Protein AF-A0A8J6C311-F1 (afdb_monomer_lite)

Radius of gyration: 13.94 Å; chains: 1; bounding box: 32×35×41 Å

Foldseek 3Di:
DDDDLPPKDKAWDDWDPPPDPDFKTKTKIWTDPPDDPVSVCVCCCPVVVWAWPDKDKDWDQDVPGNVDIIIMIITITGDPPDD

InterPro domains:
  IPR012677 Nucleotide-binding alpha-beta plait domain superfamily [G3DSA:3.30.70.330] (3-82)
  IPR012678 Ribosomal protein uL23/eL15/eS24 core domain superfamily [SSF54189] (16-76)
  IPR013025 Large ribosomal subunit protein uL23-like [PF00276] (24-75)

pLDDT: mean 78.08, std 14.34, range [31.45, 91.69]

Organism: Diacronema lutheri (NCBI:txid2081491)

Structure (mmCIF, N/CA/C/O backbone):
data_AF-A0A8J6C311-F1
#
_entry.id   AF-A0A8J6C311-F1
#
loop_
_atom_site.group_PDB
_atom_site.id
_atom_site.type_symbol
_atom_site.label_atom_id
_atom_site.label_alt_id
_atom_site.label_comp_id
_atom_site.label_asym_id
_atom_site.label_entity_id
_atom_site.label_seq_id
_atom_site.pdbx_PDB_ins_code
_atom_site.Cartn_x
_atom_site.Cartn_y
_atom_site.Cartn_z
_atom_site.occupancy
_atom_site.B_iso_or_equiv
_atom_site.auth_seq_id
_atom_site.auth_comp_id
_atom_site.auth_asym_id
_atom_site.auth_atom_id
_atom_site.pdbx_PDB_model_num
ATOM 1 N N . MET A 1 1 ? -3.938 -21.040 -7.988 1.00 31.45 1 MET A N 1
ATOM 2 C CA . MET A 1 1 ? -4.987 -20.463 -7.114 1.00 31.45 1 MET A CA 1
ATOM 3 C C . MET A 1 1 ? -5.028 -18.954 -7.321 1.00 31.45 1 MET A C 1
ATOM 5 O O . MET A 1 1 ? -4.069 -18.285 -6.962 1.00 31.45 1 MET A O 1
ATOM 9 N N . VAL A 1 2 ? -6.090 -18.414 -7.924 1.00 40.62 2 VAL A N 1
ATOM 10 C CA . VAL A 1 2 ? -6.294 -16.960 -8.055 1.00 40.62 2 VAL A CA 1
ATOM 11 C C . VAL A 1 2 ? -7.034 -16.490 -6.803 1.00 40.62 2 VAL A C 1
ATOM 13 O O . VAL A 1 2 ? -8.229 -16.732 -6.665 1.00 40.62 2 VAL A O 1
ATOM 16 N N . ARG A 1 3 ? -6.327 -15.882 -5.841 1.00 51.97 3 ARG A N 1
ATOM 17 C CA . ARG A 1 3 ? -6.987 -15.172 -4.734 1.00 51.97 3 ARG A CA 1
ATOM 18 C C . ARG A 1 3 ? -7.675 -13.941 -5.326 1.00 51.97 3 ARG A C 1
ATOM 20 O O . ARG A 1 3 ? -6.991 -13.086 -5.887 1.00 51.97 3 ARG A O 1
ATOM 27 N N . LEU A 1 4 ? -9.004 -13.875 -5.222 1.00 56.78 4 LEU A N 1
ATOM 28 C CA . LEU A 1 4 ? -9.774 -12.660 -5.495 1.00 56.78 4 LEU A CA 1
ATOM 29 C C . LEU A 1 4 ? -9.165 -11.530 -4.663 1.00 56.78 4 LEU A C 1
ATOM 31 O O . LEU A 1 4 ? -9.067 -11.652 -3.441 1.00 56.78 4 LEU A O 1
ATOM 35 N N . ILE A 1 5 ? -8.701 -10.472 -5.327 1.00 57.47 5 ILE A N 1
ATOM 36 C CA . ILE A 1 5 ? -8.200 -9.284 -4.641 1.00 57.47 5 ILE A CA 1
ATOM 37 C C . ILE A 1 5 ? -9.408 -8.692 -3.905 1.00 57.47 5 ILE A C 1
ATOM 39 O O . ILE A 1 5 ? -10.395 -8.361 -4.566 1.00 57.47 5 ILE A O 1
ATOM 43 N N . PRO A 1 6 ? -9.396 -8.605 -2.564 1.00 60.94 6 PRO A N 1
ATOM 44 C CA . PRO A 1 6 ? -10.524 -8.044 -1.833 1.00 60.94 6 PRO A CA 1
ATOM 45 C C . PRO A 1 6 ? -10.780 -6.610 -2.311 1.00 60.94 6 PRO A C 1
ATOM 47 O O . PRO A 1 6 ? -9.833 -5.916 -2.686 1.00 60.94 6 PRO A O 1
ATOM 50 N N . ASN A 1 7 ? -12.039 -6.158 -2.281 1.00 66.88 7 ASN A N 1
ATOM 51 C CA . ASN A 1 7 ? -12.454 -4.789 -2.632 1.00 66.88 7 ASN A CA 1
ATOM 52 C C . ASN A 1 7 ? -11.950 -3.755 -1.600 1.00 66.88 7 ASN A C 1
ATOM 54 O O . ASN A 1 7 ? -12.729 -3.014 -1.000 1.00 66.88 7 ASN A O 1
ATOM 58 N N . PHE A 1 8 ? -10.640 -3.720 -1.360 1.00 68.81 8 PHE A N 1
ATOM 59 C CA . PHE A 1 8 ? -9.995 -2.773 -0.471 1.00 68.81 8 PHE A CA 1
ATOM 60 C C . PHE A 1 8 ? -10.039 -1.381 -1.087 1.00 68.81 8 PHE A C 1
ATOM 62 O O . PHE A 1 8 ? -9.616 -1.158 -2.224 1.00 68.81 8 PHE A O 1
ATOM 69 N N . ARG A 1 9 ? -10.506 -0.407 -0.308 1.00 73.81 9 ARG A N 1
ATOM 70 C CA . ARG A 1 9 ? -10.490 0.996 -0.726 1.00 73.81 9 ARG A CA 1
ATOM 71 C C . ARG A 1 9 ? -9.098 1.588 -0.514 1.00 73.81 9 ARG A C 1
ATOM 73 O O . ARG A 1 9 ? -8.796 2.104 0.559 1.00 73.81 9 ARG A O 1
ATOM 80 N N . VAL A 1 10 ? -8.263 1.535 -1.550 1.00 78.44 10 VAL A N 1
ATOM 81 C CA . VAL A 1 10 ? -6.948 2.192 -1.578 1.00 78.44 10 VAL A CA 1
ATOM 82 C C . VAL A 1 10 ? -7.089 3.573 -2.220 1.00 78.44 10 VAL A C 1
ATOM 84 O O . VAL A 1 10 ? -7.468 3.683 -3.383 1.00 78.44 10 VAL A O 1
ATOM 87 N N . LYS A 1 11 ? -6.798 4.642 -1.470 1.00 82.94 11 LYS A N 1
ATOM 88 C CA . LYS A 1 11 ? -6.826 6.026 -1.976 1.00 82.94 11 LYS A CA 1
ATOM 89 C C . LYS A 1 11 ? -5.430 6.629 -1.948 1.00 82.94 11 LYS A C 1
ATOM 91 O O . LYS A 1 11 ? -4.840 6.735 -0.879 1.00 82.94 11 LYS A O 1
ATOM 96 N N . MET A 1 12 ? -4.910 7.066 -3.088 1.00 81.62 12 MET A N 1
ATOM 97 C CA . MET A 1 12 ? -3.672 7.848 -3.127 1.00 81.62 12 MET A CA 1
ATOM 98 C C . MET A 1 12 ? -3.956 9.268 -2.617 1.00 81.62 12 MET A C 1
ATOM 100 O O . MET A 1 12 ? -4.926 9.890 -3.041 1.00 81.62 12 MET A O 1
ATOM 104 N N . VAL A 1 13 ? -3.150 9.761 -1.676 1.00 80.12 13 VAL A N 1
ATOM 105 C CA . VAL A 1 13 ? -3.322 11.099 -1.071 1.00 80.12 13 VAL A CA 1
ATOM 106 C C . VAL A 1 13 ? -2.223 12.053 -1.487 1.00 80.12 13 VAL A C 1
ATOM 108 O O . VAL A 1 13 ? -2.463 13.248 -1.623 1.00 80.12 13 VAL A O 1
ATOM 111 N N . HIS A 1 14 ? -1.014 11.536 -1.671 1.00 77.25 14 HIS A N 1
ATOM 112 C CA . HIS A 1 14 ? 0.118 12.354 -2.053 1.00 77.25 14 HIS A CA 1
ATOM 113 C C . HIS A 1 14 ? 1.084 11.534 -2.892 1.00 77.25 14 HIS A C 1
ATOM 115 O O . HIS A 1 14 ? 1.304 10.358 -2.601 1.00 77.25 14 HIS A O 1
ATOM 121 N N . HIS A 1 15 ? 1.642 12.152 -3.923 1.00 68.88 15 HIS A N 1
ATOM 122 C CA . HIS A 1 15 ? 2.611 11.529 -4.806 1.00 68.88 15 HIS A CA 1
ATOM 123 C C . HIS A 1 15 ? 3.807 12.467 -4.939 1.00 68.88 15 HIS A C 1
ATOM 125 O O . HIS A 1 15 ? 3.672 13.556 -5.497 1.00 68.88 15 HIS A O 1
ATOM 131 N N . GLU A 1 16 ? 4.967 12.046 -4.443 1.00 62.19 16 GLU A N 1
ATOM 132 C CA . GLU A 1 16 ? 6.210 12.800 -4.585 1.00 62.19 16 GLU A CA 1
ATOM 133 C C . GLU A 1 16 ? 7.016 12.197 -5.732 1.00 62.19 16 GLU A C 1
ATOM 135 O O . GLU A 1 16 ? 7.596 11.115 -5.627 1.00 62.19 16 GLU A O 1
ATOM 140 N N . PHE A 1 17 ? 7.047 12.911 -6.860 1.00 58.09 17 PHE A N 1
ATOM 141 C CA . PHE A 1 17 ? 8.009 12.638 -7.923 1.00 58.09 17 PHE A CA 1
ATOM 142 C C . PHE A 1 17 ? 9.343 13.278 -7.544 1.00 58.09 17 PHE A C 1
ATOM 144 O O . PHE A 1 17 ? 9.629 14.414 -7.926 1.00 58.09 17 PHE A O 1
ATOM 151 N N . VAL A 1 18 ? 10.180 12.558 -6.801 1.00 53.09 18 VAL A N 1
ATOM 152 C CA . VAL A 1 18 ? 11.561 12.997 -6.595 1.00 53.09 18 VAL A CA 1
ATOM 153 C C . VAL A 1 18 ? 12.344 12.659 -7.867 1.00 53.09 18 VAL A C 1
ATOM 155 O O . VAL A 1 18 ? 12.790 11.532 -8.064 1.00 53.09 18 VAL A O 1
ATOM 158 N N . ARG A 1 19 ? 12.478 13.633 -8.779 1.00 48.97 19 ARG A N 1
ATOM 159 C CA . ARG A 1 19 ? 13.291 13.528 -10.009 1.00 48.97 19 ARG A CA 1
ATOM 160 C C . ARG A 1 19 ? 14.798 13.583 -9.704 1.00 48.97 19 ARG A C 1
ATOM 162 O O . ARG A 1 19 ? 15.534 14.342 -10.326 1.00 48.97 19 ARG A O 1
ATOM 169 N N . THR A 1 20 ? 15.278 12.804 -8.742 1.00 47.69 20 THR A N 1
ATOM 170 C CA . THR A 1 20 ? 16.716 12.586 -8.551 1.00 47.69 20 THR A CA 1
ATOM 171 C C . THR A 1 20 ? 17.125 11.336 -9.316 1.00 47.69 20 THR A C 1
ATOM 173 O O . THR A 1 20 ? 16.513 10.283 -9.157 1.00 47.69 20 THR A O 1
ATOM 176 N N . PHE A 1 21 ? 18.122 11.489 -10.189 1.00 43.84 21 PHE A N 1
ATOM 177 C CA . PHE A 1 21 ? 18.727 10.458 -11.036 1.00 43.84 21 PHE A CA 1
ATOM 178 C C . PHE A 1 21 ? 18.828 9.100 -10.306 1.00 43.84 21 PHE A C 1
ATOM 180 O O . PHE A 1 21 ? 19.664 8.941 -9.421 1.00 43.84 21 PHE A O 1
ATOM 187 N N . GLY A 1 22 ? 17.948 8.145 -10.652 1.00 52.03 22 GLY A N 1
ATOM 188 C CA . GLY A 1 22 ? 17.860 6.828 -9.993 1.00 52.03 22 GLY A CA 1
ATOM 189 C C . GLY A 1 22 ? 16.467 6.394 -9.498 1.00 52.03 22 GLY A C 1
ATOM 190 O O . GLY A 1 22 ? 16.350 5.906 -8.383 1.00 52.03 22 GLY A O 1
ATOM 191 N N . HIS A 1 23 ? 15.416 6.575 -10.309 1.00 56.81 23 HIS A N 1
ATOM 192 C CA . HIS A 1 23 ? 14.121 5.853 -10.324 1.00 56.81 23 HIS A CA 1
ATOM 193 C C . HIS A 1 23 ? 13.467 5.345 -9.011 1.00 56.81 23 HIS A C 1
ATOM 195 O O . HIS A 1 23 ? 12.822 4.298 -9.030 1.00 56.81 23 HIS A O 1
ATOM 201 N N . ALA A 1 24 ? 13.527 6.065 -7.891 1.00 62.97 24 ALA A N 1
ATOM 202 C CA . ALA A 1 24 ? 12.701 5.760 -6.717 1.00 62.97 24 ALA A CA 1
ATOM 203 C C . ALA A 1 24 ? 11.514 6.733 -6.635 1.00 62.97 24 ALA A C 1
ATOM 205 O O . ALA A 1 24 ? 11.678 7.881 -6.229 1.00 62.97 24 ALA A O 1
ATOM 206 N N . ASN A 1 25 ? 10.313 6.282 -7.014 1.00 79.44 25 ASN A N 1
ATOM 207 C CA . ASN A 1 25 ? 9.085 7.047 -6.784 1.00 79.44 25 ASN A CA 1
ATOM 208 C C . ASN A 1 25 ? 8.543 6.725 -5.394 1.00 79.44 25 ASN A C 1
ATOM 210 O O . ASN A 1 25 ? 8.569 5.564 -4.981 1.00 79.44 25 ASN A O 1
ATOM 214 N N . SER A 1 26 ? 8.021 7.729 -4.692 1.00 84.44 26 SER A N 1
ATOM 215 C CA . SER A 1 26 ? 7.339 7.533 -3.415 1.00 84.44 26 SER A CA 1
ATOM 216 C C . SER A 1 26 ? 5.917 8.070 -3.494 1.00 84.44 26 SER A C 1
ATOM 218 O O . SER A 1 26 ? 5.675 9.197 -3.928 1.00 84.44 26 SER A O 1
ATOM 220 N N . ALA A 1 27 ? 4.953 7.261 -3.064 1.00 86.00 27 ALA A N 1
ATOM 221 C CA . ALA A 1 27 ? 3.567 7.679 -2.948 1.00 86.00 27 ALA A CA 1
ATOM 222 C C . ALA A 1 27 ? 2.975 7.288 -1.601 1.00 86.00 27 ALA A C 1
ATOM 224 O O . ALA A 1 27 ? 3.245 6.234 -1.028 1.00 86.00 27 ALA A O 1
ATOM 225 N N . THR A 1 28 ? 2.111 8.161 -1.110 1.00 87.62 28 THR A N 1
ATOM 226 C CA . THR A 1 28 ? 1.328 7.959 0.095 1.00 87.62 28 THR A CA 1
ATOM 227 C C . THR A 1 28 ? -0.081 7.514 -0.270 1.00 87.62 28 THR A C 1
ATOM 229 O O . THR A 1 28 ? -0.826 8.221 -0.953 1.00 87.62 28 THR A O 1
ATOM 232 N N . PHE A 1 29 ? -0.487 6.392 0.306 1.00 88.06 29 PHE A N 1
ATOM 233 C CA . PHE A 1 29 ? -1.815 5.817 0.204 1.00 88.06 29 PHE A CA 1
ATOM 234 C C . PHE A 1 29 ? -2.508 5.804 1.565 1.00 88.06 29 PHE A C 1
ATOM 236 O O . PHE A 1 29 ? -1.890 5.589 2.605 1.00 88.06 29 PHE A O 1
ATOM 243 N N . LEU A 1 30 ? -3.818 5.998 1.558 1.00 88.38 30 LEU A N 1
ATOM 244 C CA . LEU A 1 30 ? -4.704 5.595 2.635 1.00 88.38 30 LEU A CA 1
ATOM 245 C C . LEU A 1 30 ? -5.258 4.223 2.292 1.00 88.38 30 LEU A C 1
ATOM 247 O O . LEU A 1 30 ? -5.840 4.031 1.223 1.00 88.38 30 LEU A O 1
ATOM 251 N N . ILE A 1 31 ? -5.059 3.289 3.209 1.00 89.38 31 ILE A N 1
ATOM 252 C CA . ILE A 1 31 ? -5.497 1.907 3.085 1.00 89.38 31 ILE A CA 1
ATOM 253 C C . ILE A 1 31 ? -6.428 1.564 4.239 1.00 89.38 31 ILE A C 1
ATOM 255 O O . ILE A 1 31 ? -6.458 2.236 5.277 1.00 89.38 31 ILE A O 1
ATOM 259 N N . GLU A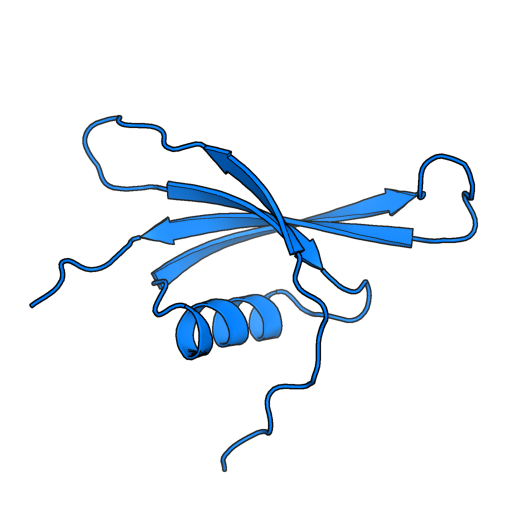 1 32 ? -7.187 0.489 4.075 1.00 85.81 32 GLU A N 1
ATOM 260 C CA . GLU A 1 32 ? -7.992 -0.026 5.172 1.00 85.81 32 GLU A CA 1
ATOM 261 C C . GLU A 1 32 ? -7.094 -0.528 6.314 1.00 85.81 32 GLU A C 1
ATOM 263 O O . GLU A 1 32 ? -6.060 -1.150 6.056 1.00 85.81 32 GLU A O 1
ATOM 268 N N . PRO A 1 33 ? -7.474 -0.321 7.589 1.00 84.69 33 PRO A N 1
ATOM 269 C CA . PRO A 1 33 ? -6.667 -0.758 8.731 1.00 84.69 33 PRO A CA 1
ATOM 270 C C . PRO A 1 33 ? -6.307 -2.250 8.7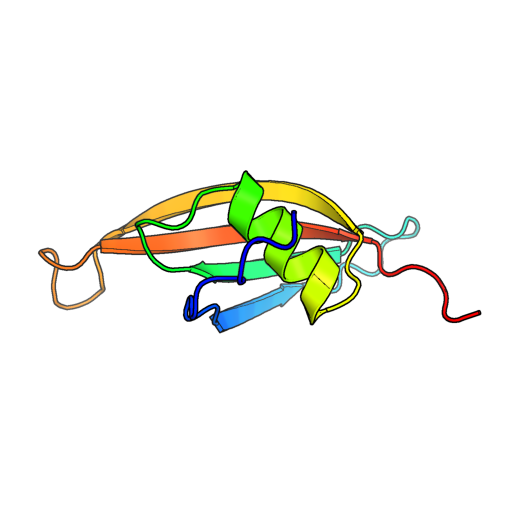11 1.00 84.69 33 PRO A C 1
ATOM 272 O O . PRO A 1 33 ? -5.213 -2.633 9.136 1.00 84.69 33 PRO A O 1
ATOM 275 N N . ARG A 1 34 ? -7.216 -3.072 8.167 1.00 85.75 34 ARG A N 1
ATOM 276 C CA . ARG A 1 34 ? -7.084 -4.530 8.039 1.00 85.75 34 ARG A CA 1
ATOM 277 C C . ARG A 1 34 ? -6.116 -4.966 6.935 1.00 85.75 34 ARG A C 1
ATOM 279 O O . ARG A 1 34 ? -5.631 -6.086 6.992 1.00 85.75 34 ARG A O 1
ATOM 286 N N . MET A 1 35 ? -5.807 -4.094 5.974 1.00 84.19 35 MET A N 1
ATOM 287 C CA . MET A 1 35 ? -4.950 -4.426 4.837 1.00 84.19 35 MET A CA 1
ATOM 288 C C . MET A 1 35 ? -3.489 -4.563 5.280 1.00 84.19 35 MET A C 1
ATOM 290 O O . MET A 1 35 ? -2.929 -3.677 5.939 1.00 84.19 35 MET A O 1
ATOM 294 N N . THR A 1 36 ? -2.851 -5.673 4.926 1.00 87.94 36 THR A N 1
ATOM 295 C CA . THR A 1 36 ? -1.444 -5.945 5.246 1.00 87.94 36 THR A CA 1
ATOM 296 C C . THR A 1 36 ? -0.488 -5.333 4.218 1.00 87.94 36 THR A C 1
ATOM 298 O O . THR A 1 36 ? -0.879 -4.960 3.112 1.00 87.94 36 THR A O 1
ATOM 301 N N . LYS A 1 37 ? 0.805 -5.233 4.564 1.00 89.94 37 LYS A N 1
ATOM 302 C CA . LYS A 1 37 ? 1.835 -4.760 3.620 1.00 89.94 37 LYS A CA 1
ATOM 303 C C . LYS A 1 37 ? 1.948 -5.673 2.395 1.00 89.94 37 LYS A C 1
ATOM 305 O O . LYS A 1 37 ? 2.149 -5.177 1.293 1.00 89.94 37 LYS A O 1
ATOM 310 N N . LEU A 1 38 ? 1.811 -6.987 2.593 1.00 90.19 38 LEU A N 1
ATOM 311 C CA . LEU A 1 38 ? 1.867 -7.975 1.516 1.00 90.19 38 LEU A CA 1
ATOM 312 C C . LEU A 1 38 ? 0.698 -7.792 0.543 1.00 90.19 38 LEU A C 1
ATOM 314 O O . LEU A 1 38 ? 0.920 -7.694 -0.659 1.00 90.19 38 LEU A O 1
ATOM 318 N N . GLU A 1 39 ? -0.523 -7.655 1.064 1.00 88.50 39 GLU A N 1
ATOM 319 C CA . GLU A 1 39 ? -1.710 -7.409 0.237 1.00 88.50 39 GLU A CA 1
ATOM 320 C C . GLU A 1 39 ? -1.617 -6.081 -0.513 1.00 88.50 39 GLU A C 1
ATOM 322 O O . GLU A 1 39 ? -1.955 -6.026 -1.691 1.00 88.50 39 GLU A O 1
ATOM 327 N N . LEU A 1 40 ? -1.119 -5.015 0.128 1.00 89.19 40 LEU A N 1
ATOM 328 C CA . LEU A 1 40 ? -0.900 -3.735 -0.551 1.00 89.19 40 LEU A CA 1
ATOM 329 C C . LEU A 1 40 ? 0.118 -3.866 -1.686 1.00 89.19 40 LEU A C 1
ATOM 331 O O . LEU A 1 40 ? -0.085 -3.302 -2.759 1.00 89.19 40 LEU A O 1
ATOM 335 N N . ARG A 1 41 ? 1.192 -4.632 -1.468 1.00 90.31 41 ARG A N 1
ATOM 336 C CA . ARG A 1 41 ? 2.197 -4.909 -2.496 1.00 90.31 41 ARG A CA 1
ATOM 337 C C . ARG A 1 41 ? 1.584 -5.618 -3.698 1.00 90.31 41 ARG A C 1
ATOM 339 O O . ARG A 1 41 ? 1.776 -5.177 -4.827 1.00 90.31 41 ARG A O 1
ATOM 346 N N . GLU A 1 42 ? 0.843 -6.696 -3.451 1.00 89.75 42 GLU A N 1
ATOM 347 C CA . GLU A 1 42 ? 0.173 -7.451 -4.510 1.00 89.75 42 GLU A CA 1
ATOM 348 C C . GLU A 1 42 ? -0.874 -6.605 -5.237 1.00 89.75 42 GLU A C 1
ATOM 350 O O . GLU A 1 42 ? -0.958 -6.668 -6.460 1.00 89.75 42 GLU A O 1
ATOM 355 N N . TYR A 1 43 ? -1.639 -5.792 -4.506 1.00 87.69 43 TYR A N 1
ATOM 356 C CA . TYR A 1 43 ? -2.635 -4.890 -5.075 1.00 87.69 43 TYR A CA 1
ATOM 357 C C . TYR A 1 43 ? -1.992 -3.884 -6.036 1.00 87.69 43 TYR A C 1
ATOM 359 O O . TYR A 1 43 ? -2.399 -3.783 -7.189 1.00 87.69 43 TYR A O 1
ATOM 367 N N . LEU A 1 44 ? -0.946 -3.178 -5.595 1.00 87.69 44 LEU A N 1
ATOM 368 C CA . LEU A 1 44 ? -0.262 -2.181 -6.424 1.00 87.69 44 LEU A CA 1
ATOM 369 C C . LEU A 1 44 ? 0.449 -2.810 -7.628 1.00 87.69 44 LEU A C 1
ATOM 371 O O . LEU A 1 44 ? 0.460 -2.223 -8.708 1.00 87.69 44 LEU A O 1
ATOM 375 N N . SER A 1 45 ? 0.985 -4.019 -7.467 1.00 87.69 45 SER A N 1
ATOM 376 C CA . SER A 1 45 ? 1.608 -4.751 -8.567 1.00 87.69 45 SER A CA 1
ATOM 377 C C . SER A 1 45 ? 0.584 -5.233 -9.598 1.00 87.69 45 SER A C 1
ATOM 379 O O . SER A 1 45 ? 0.808 -5.038 -10.785 1.00 87.69 45 SER A O 1
ATOM 381 N N . LYS A 1 46 ? -0.552 -5.808 -9.179 1.00 86.19 46 LYS A N 1
ATOM 382 C CA . LYS A 1 46 ? -1.552 -6.380 -10.101 1.00 86.19 46 LYS A CA 1
ATOM 383 C C . LYS A 1 46 ? -2.462 -5.333 -10.741 1.00 86.19 46 LYS A C 1
ATOM 385 O O . LYS A 1 46 ? -2.867 -5.505 -11.882 1.00 86.19 46 LYS A O 1
ATOM 390 N N . VAL A 1 47 ? -2.818 -4.281 -10.001 1.00 84.62 47 VAL A N 1
ATOM 391 C CA . VAL A 1 47 ? -3.781 -3.263 -10.458 1.00 84.62 47 VAL A CA 1
ATOM 392 C C . VAL A 1 47 ? -3.082 -2.117 -11.187 1.00 84.62 47 VAL A C 1
ATOM 394 O O . VAL A 1 47 ? -3.608 -1.621 -12.177 1.00 84.62 47 VAL A O 1
ATOM 397 N N . TYR A 1 48 ? -1.900 -1.702 -10.719 1.00 81.88 48 TYR A N 1
ATOM 398 C CA . TYR A 1 48 ? -1.188 -0.533 -11.251 1.00 81.88 48 TYR A CA 1
ATOM 399 C C . TYR A 1 48 ? 0.135 -0.874 -11.950 1.00 81.88 48 TYR A C 1
ATOM 401 O O . TYR A 1 48 ? 0.832 0.043 -12.377 1.00 81.88 48 TYR A O 1
ATOM 409 N N . ASN A 1 49 ? 0.505 -2.157 -12.062 1.00 84.88 49 ASN A N 1
ATOM 410 C CA . ASN A 1 49 ? 1.785 -2.599 -12.636 1.00 84.88 49 ASN A CA 1
ATOM 411 C C . ASN A 1 49 ? 3.013 -1.912 -12.002 1.00 84.88 49 ASN A C 1
ATOM 413 O O . ASN A 1 49 ? 4.025 -1.679 -12.661 1.00 84.88 49 ASN A O 1
ATOM 417 N N . L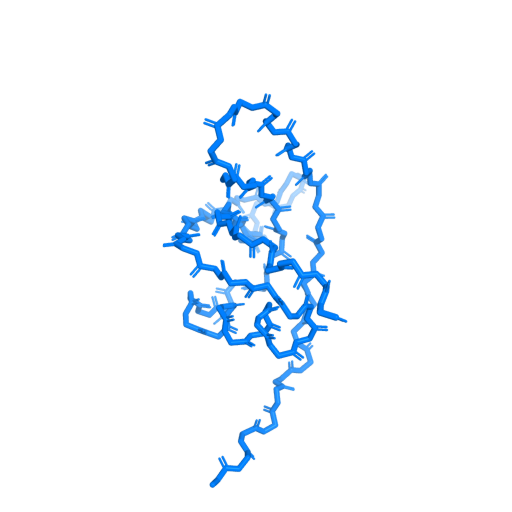EU A 1 50 ? 2.935 -1.585 -10.706 1.00 84.44 50 LEU A N 1
ATOM 418 C CA . LEU A 1 50 ? 4.029 -0.938 -9.981 1.00 84.44 50 LEU A CA 1
ATOM 419 C C . LEU A 1 50 ? 4.949 -1.971 -9.331 1.00 84.44 50 LEU A C 1
ATOM 421 O O . LEU A 1 50 ? 4.494 -2.878 -8.627 1.00 84.44 50 LEU A O 1
ATOM 425 N N . VAL A 1 51 ? 6.261 -1.784 -9.482 1.00 87.81 51 VAL A N 1
ATOM 426 C CA . VAL A 1 51 ? 7.261 -2.603 -8.791 1.00 87.81 51 VAL A CA 1
ATOM 427 C C . VAL A 1 51 ? 7.559 -1.966 -7.441 1.00 87.81 51 VAL A C 1
ATOM 429 O O . VAL A 1 51 ? 8.389 -1.069 -7.317 1.00 87.81 51 VAL A O 1
ATOM 432 N N . VAL A 1 52 ? 6.853 -2.416 -6.407 1.00 88.50 52 VAL A N 1
ATOM 433 C CA . VAL A 1 52 ? 7.021 -1.894 -5.046 1.00 88.50 52 VAL A CA 1
ATOM 434 C C . VAL A 1 52 ? 8.327 -2.402 -4.425 1.00 88.50 52 VAL A C 1
ATOM 436 O O . VAL A 1 52 ? 8.521 -3.616 -4.274 1.00 88.50 52 VAL A O 1
ATOM 439 N N . THR A 1 53 ? 9.188 -1.468 -4.022 1.00 88.88 53 THR A N 1
ATOM 440 C CA . THR A 1 53 ? 10.493 -1.712 -3.386 1.00 88.88 53 THR A CA 1
ATOM 441 C C . THR A 1 53 ? 10.437 -1.586 -1.866 1.00 88.88 53 THR A C 1
ATOM 443 O O . THR A 1 53 ? 11.164 -2.291 -1.172 1.00 88.88 53 THR A O 1
ATOM 446 N N . GLY A 1 54 ? 9.538 -0.757 -1.324 1.00 89.19 54 GLY A N 1
ATOM 447 C CA . GLY A 1 54 ? 9.398 -0.569 0.121 1.00 89.19 54 GLY A CA 1
ATOM 448 C C . GLY A 1 54 ? 8.004 -0.107 0.534 1.00 89.19 54 GLY A C 1
ATOM 449 O O . GLY A 1 54 ? 7.350 0.633 -0.194 1.00 89.19 54 GLY A O 1
ATOM 450 N N . ILE A 1 55 ? 7.543 -0.551 1.709 1.00 91.69 55 ILE A N 1
ATOM 451 C CA . ILE A 1 55 ? 6.245 -0.162 2.282 1.00 91.69 55 ILE A CA 1
ATOM 452 C C . ILE A 1 55 ? 6.395 0.144 3.777 1.00 91.69 55 ILE A C 1
ATOM 454 O O . ILE A 1 55 ? 6.667 -0.743 4.601 1.00 91.69 55 ILE A O 1
ATOM 458 N N . THR A 1 56 ? 6.089 1.384 4.140 1.00 91.50 56 THR A N 1
ATOM 459 C CA . THR A 1 56 ? 6.002 1.851 5.525 1.00 91.50 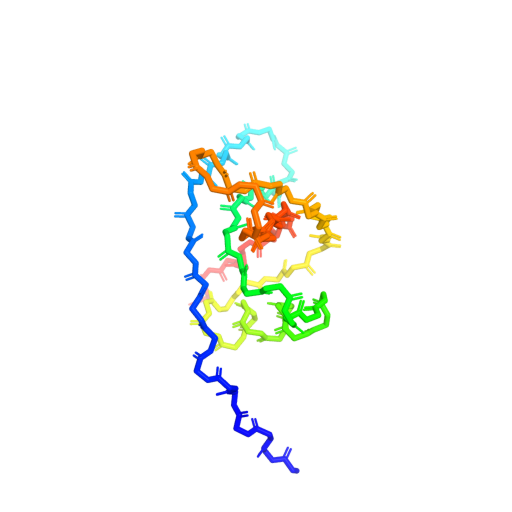56 THR A CA 1
ATOM 460 C C . THR A 1 56 ? 4.555 2.180 5.847 1.00 91.50 56 THR A C 1
ATOM 462 O O . THR A 1 56 ? 3.931 2.973 5.155 1.00 91.50 56 THR A O 1
ATOM 465 N N . THR A 1 57 ? 3.995 1.579 6.896 1.00 91.44 57 THR A N 1
ATOM 466 C CA . THR A 1 57 ? 2.599 1.802 7.301 1.00 91.44 57 THR A CA 1
ATOM 467 C C . THR A 1 57 ? 2.533 2.418 8.685 1.00 91.44 57 THR A C 1
ATOM 469 O O . THR A 1 57 ? 3.219 1.943 9.586 1.00 91.44 57 THR A O 1
ATOM 472 N N . VAL A 1 58 ? 1.658 3.401 8.866 1.00 90.88 58 VAL A N 1
ATOM 473 C CA . VAL A 1 58 ? 1.392 4.068 10.141 1.00 90.88 58 VAL A CA 1
ATOM 474 C C . VAL A 1 58 ? -0.116 4.107 10.365 1.00 90.88 58 VAL A C 1
ATOM 476 O O . VAL A 1 58 ? -0.873 4.497 9.475 1.00 90.88 58 VAL A O 1
ATOM 479 N N . ASN A 1 59 ? -0.556 3.701 11.552 1.00 88.81 59 ASN A N 1
ATOM 480 C CA . ASN A 1 59 ? -1.943 3.853 11.975 1.00 88.81 59 ASN A CA 1
ATOM 481 C C . ASN A 1 59 ? -2.095 5.221 12.641 1.00 88.81 59 ASN A C 1
ATOM 483 O O . ASN A 1 59 ? -1.366 5.535 13.578 1.00 88.81 59 ASN A O 1
ATOM 487 N N . LEU A 1 60 ? -3.026 6.028 12.148 1.00 85.62 60 LEU A N 1
ATOM 488 C CA . LEU A 1 60 ? -3.307 7.367 12.642 1.00 85.62 60 LEU A CA 1
ATOM 489 C C . LEU A 1 60 ? -4.769 7.452 13.099 1.00 85.62 60 LEU A C 1
ATOM 491 O O . LEU A 1 60 ? -5.648 6.906 12.424 1.00 85.62 60 LEU A O 1
ATOM 495 N N . PRO A 1 61 ? -5.067 8.150 14.204 1.00 85.25 61 PRO A N 1
ATOM 496 C CA . PRO A 1 61 ? -6.444 8.479 14.550 1.00 85.25 61 PRO A CA 1
ATOM 497 C C . PRO A 1 61 ? -7.032 9.433 13.500 1.00 85.25 61 PRO A C 1
ATOM 499 O O . PRO A 1 61 ? -6.350 10.333 12.996 1.00 85.25 61 PRO A O 1
ATOM 502 N N . LYS A 1 62 ? -8.305 9.248 13.139 1.00 82.94 62 LYS A N 1
ATOM 503 C CA . LYS A 1 62 ? -8.993 10.128 12.194 1.00 82.94 62 LYS A CA 1
ATOM 504 C C . LYS A 1 62 ? -9.214 11.498 12.831 1.00 82.94 62 LYS A C 1
ATOM 506 O O . LYS A 1 62 ? -9.772 11.618 13.919 1.00 82.94 62 LYS A O 1
ATOM 511 N N . LYS A 1 63 ? -8.830 12.557 12.113 1.00 78.88 63 LYS A N 1
ATOM 512 C CA . LYS A 1 63 ? -9.094 13.940 12.528 1.00 78.88 63 LYS A CA 1
ATOM 513 C C . LYS A 1 63 ? -10.609 14.144 12.690 1.00 78.88 63 LYS A C 1
ATOM 515 O O . LYS A 1 63 ? -11.352 13.964 11.727 1.00 78.88 63 LYS A O 1
ATOM 520 N N . GLY A 1 64 ? -11.044 14.482 13.903 1.00 83.19 64 GLY A N 1
ATOM 521 C CA . GLY A 1 64 ? -12.453 14.697 14.265 1.00 83.19 64 GLY A CA 1
ATOM 522 C C . GLY A 1 64 ? -13.200 13.476 14.818 1.00 83.19 64 GLY A C 1
ATOM 523 O O . GLY A 1 64 ? -14.308 13.643 15.309 1.00 83.19 64 GLY A O 1
ATOM 524 N N . ASP A 1 65 ? -12.620 12.273 14.772 1.00 83.25 65 ASP A N 1
ATOM 525 C CA . ASP A 1 65 ? -13.217 11.064 15.360 1.00 83.25 65 ASP A CA 1
ATOM 526 C C . ASP A 1 65 ? -12.097 10.090 15.782 1.00 83.25 65 ASP A C 1
ATOM 528 O O . ASP A 1 65 ? -11.673 9.251 14.979 1.00 83.25 65 ASP A O 1
ATOM 532 N N . PRO A 1 66 ? -11.568 10.204 17.016 1.00 79.88 66 PRO A N 1
ATOM 533 C CA . PRO A 1 66 ? -10.439 9.395 17.478 1.00 79.88 66 PRO A CA 1
ATOM 534 C C . PRO A 1 66 ? -10.768 7.899 17.586 1.00 79.88 66 PRO A C 1
ATOM 536 O O . PRO A 1 66 ? -9.852 7.080 17.613 1.00 79.88 66 PRO A O 1
ATOM 539 N N . SER A 1 67 ? -12.052 7.522 17.593 1.00 81.12 67 SER A N 1
ATOM 540 C CA . SER A 1 67 ? -12.490 6.123 17.591 1.00 81.12 67 SER A CA 1
ATOM 541 C C . SER A 1 67 ? -12.305 5.453 16.225 1.00 81.12 67 SER A C 1
ATOM 543 O O . SER A 1 67 ? -12.298 4.224 16.134 1.00 81.12 67 SER A O 1
ATOM 545 N N . LYS A 1 68 ? -12.126 6.231 15.147 1.00 81.06 68 LYS A N 1
ATOM 546 C CA . LYS A 1 68 ? -11.839 5.710 13.806 1.00 81.06 68 LYS A CA 1
ATOM 547 C C . LYS A 1 68 ? -10.344 5.775 13.508 1.00 81.06 68 LYS A C 1
ATOM 549 O O . LYS A 1 68 ? -9.753 6.848 13.447 1.00 81.06 68 LYS A O 1
ATOM 554 N N . VAL A 1 69 ? -9.742 4.620 13.230 1.00 83.56 69 VAL A N 1
ATOM 555 C CA . VAL A 1 69 ? -8.337 4.520 12.808 1.00 83.56 69 VAL A CA 1
ATOM 556 C C . VAL A 1 69 ? -8.245 4.558 11.286 1.00 83.56 69 VAL A C 1
ATOM 558 O O . VAL A 1 69 ? -8.947 3.826 10.588 1.00 83.56 69 VAL A O 1
ATOM 561 N N . ILE A 1 70 ? -7.352 5.395 10.768 1.00 84.94 70 ILE A N 1
ATOM 562 C CA . ILE A 1 70 ? -6.955 5.423 9.363 1.00 84.94 70 ILE A CA 1
ATOM 563 C C . ILE A 1 70 ? -5.544 4.854 9.264 1.00 84.94 70 ILE A C 1
ATOM 565 O O . ILE A 1 70 ? -4.666 5.211 10.045 1.00 84.94 70 ILE A O 1
ATOM 569 N N . LYS A 1 71 ? -5.295 3.997 8.276 1.00 88.69 71 LYS A N 1
ATOM 570 C CA . LYS A 1 71 ? -3.958 3.472 8.018 1.00 88.69 71 LYS A CA 1
ATOM 571 C C . LYS A 1 71 ? -3.353 4.170 6.810 1.00 88.69 71 LYS A C 1
ATOM 573 O O . LYS A 1 71 ? -3.899 4.131 5.710 1.00 88.69 71 LYS A O 1
ATOM 578 N N . LYS A 1 72 ? -2.229 4.842 7.033 1.00 90.50 72 LYS A N 1
ATOM 579 C CA . LYS A 1 72 ? -1.432 5.515 6.009 1.00 90.50 72 LYS A CA 1
ATO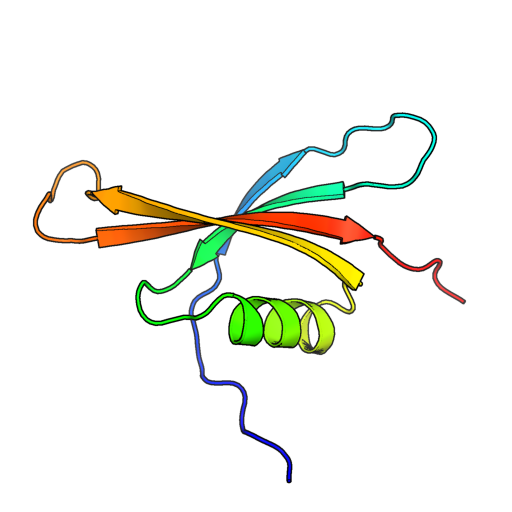M 580 C C . LYS A 1 72 ? -0.291 4.589 5.600 1.00 90.50 72 LYS A C 1
ATOM 582 O O . LYS A 1 72 ? 0.374 4.026 6.463 1.00 90.50 72 LYS A O 1
ATOM 587 N N . ALA A 1 73 ? -0.055 4.438 4.307 1.00 91.19 73 ALA A N 1
ATOM 588 C CA . ALA A 1 73 ? 1.034 3.658 3.745 1.00 91.19 73 ALA A CA 1
ATOM 589 C C . ALA A 1 73 ? 1.880 4.543 2.829 1.00 91.19 73 ALA A C 1
ATOM 591 O O . ALA A 1 73 ? 1.371 5.076 1.851 1.00 91.19 73 ALA A O 1
ATOM 592 N N . VAL A 1 74 ? 3.159 4.702 3.143 1.00 90.38 74 VAL A N 1
ATOM 593 C CA . VAL A 1 74 ? 4.157 5.290 2.248 1.00 90.38 74 VAL A CA 1
ATOM 594 C C . VAL A 1 74 ? 4.800 4.145 1.482 1.00 90.38 74 VAL A C 1
ATOM 596 O O . VAL A 1 74 ? 5.283 3.184 2.086 1.00 90.38 74 VAL A O 1
ATOM 599 N N . VAL A 1 75 ? 4.751 4.221 0.160 1.00 90.25 75 VAL A N 1
ATOM 600 C CA . VAL A 1 75 ? 5.172 3.161 -0.746 1.00 90.25 75 VAL A CA 1
ATOM 601 C C . VAL A 1 75 ? 6.230 3.712 -1.680 1.00 90.25 75 VAL A C 1
ATOM 603 O O . VAL A 1 75 ? 5.961 4.643 -2.432 1.00 90.25 75 VAL A O 1
ATOM 606 N N . ASN A 1 76 ? 7.394 3.076 -1.665 1.00 89.50 76 ASN A N 1
ATOM 607 C CA . ASN A 1 76 ? 8.445 3.305 -2.639 1.00 89.50 76 ASN A CA 1
ATOM 608 C C . ASN A 1 76 ? 8.282 2.294 -3.773 1.00 89.50 76 ASN A C 1
ATOM 610 O O . ASN A 1 76 ? 8.109 1.096 -3.518 1.00 89.50 76 ASN A O 1
ATOM 614 N N . PHE A 1 77 ? 8.316 2.759 -5.016 1.00 86.81 77 PHE A N 1
ATOM 615 C CA . PHE A 1 77 ? 8.143 1.911 -6.185 1.00 86.81 77 PHE A CA 1
ATOM 616 C C . PHE A 1 77 ? 8.929 2.411 -7.395 1.00 86.81 77 PHE A C 1
ATOM 618 O O . PHE A 1 77 ? 9.265 3.588 -7.527 1.00 86.81 77 PHE A O 1
ATOM 625 N N . VAL A 1 78 ? 9.185 1.477 -8.303 1.00 84.38 78 VAL A N 1
ATOM 626 C CA . VAL A 1 78 ? 9.775 1.719 -9.615 1.00 84.38 78 VAL A CA 1
ATOM 627 C C . VAL A 1 78 ? 8.685 1.502 -10.657 1.00 84.38 78 VAL A C 1
ATOM 629 O O . VAL A 1 78 ? 7.921 0.536 -10.579 1.00 84.38 78 VAL A O 1
ATOM 632 N N . VAL A 1 79 ? 8.599 2.419 -11.618 1.00 76.31 79 VAL A N 1
ATOM 633 C CA . VAL A 1 79 ? 7.770 2.232 -12.811 1.00 76.31 79 VAL A CA 1
ATOM 634 C C . VAL A 1 79 ? 8.670 1.578 -13.857 1.00 76.31 79 VAL A C 1
ATOM 636 O O . VAL A 1 79 ? 9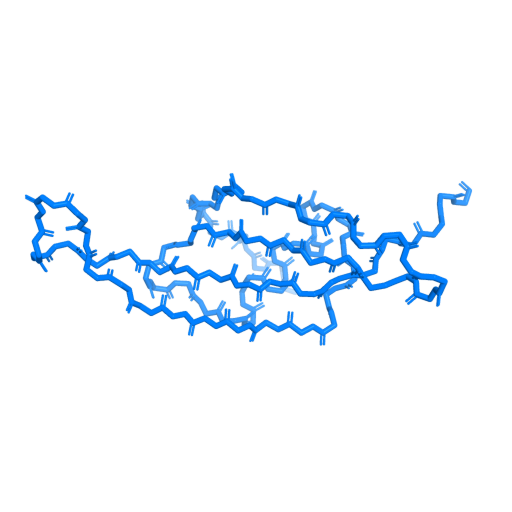.669 2.197 -14.231 1.00 76.31 79 VAL A O 1
ATOM 639 N N . PRO A 1 80 ? 8.395 0.335 -14.282 1.00 69.12 80 PRO A N 1
ATOM 640 C CA . PRO A 1 80 ? 9.169 -0.280 -15.350 1.00 69.12 80 PRO A CA 1
ATOM 641 C C . PRO A 1 80 ? 8.984 0.523 -16.651 1.00 69.12 80 PRO A C 1
ATOM 643 O O . PRO A 1 80 ? 7.901 1.072 -16.874 1.00 69.12 80 PRO A O 1
ATOM 646 N N . PRO A 1 81 ? 10.020 0.630 -17.501 1.00 71.38 81 PRO A N 1
ATOM 647 C CA . PRO A 1 81 ? 9.886 1.291 -18.793 1.00 71.38 81 PRO A CA 1
ATOM 648 C C . PRO A 1 81 ? 8.806 0.580 -19.618 1.00 71.38 81 PRO A C 1
ATOM 650 O O . PRO A 1 81 ? 8.791 -0.650 -19.689 1.00 71.38 81 PRO A O 1
ATOM 653 N N . ALA A 1 82 ? 7.892 1.353 -20.209 1.00 64.25 82 ALA A N 1
ATOM 654 C CA . ALA A 1 82 ? 6.925 0.818 -21.161 1.00 64.25 82 ALA A CA 1
ATOM 655 C C . ALA A 1 82 ? 7.712 0.244 -22.349 1.00 64.25 82 ALA A C 1
ATOM 657 O O . ALA A 1 82 ? 8.447 0.984 -23.004 1.00 64.25 82 ALA A O 1
ATOM 658 N N . SER A 1 83 ? 7.640 -1.078 -22.520 1.00 51.19 83 SER A N 1
ATOM 659 C CA . SER A 1 83 ? 8.236 -1.797 -23.654 1.00 51.19 83 SER A CA 1
ATOM 660 C C . SER A 1 83 ? 7.456 -1.546 -24.935 1.00 51.19 83 SER A C 1
ATOM 662 O O . SER A 1 83 ? 6.219 -1.378 -24.832 1.00 51.19 83 SER A O 1
#

Secondary structure (DSSP, 8-state):
--PPPP----EEEEEE---SSS--EEEEEEE-TT--HHHHHHHHHHHH--EEEEEEEEEEEETTEEEEEEEEEEEEEE-----

Sequence (83 aa):
MVRLIPNFRVKMVHHEFVRTFGHANSATFLIEPRMTKLELREYLSKVYNLVVTGITTVNLPKKGDPSKVIKKAVVNFVVPPAS